Protein AF-A0A371WWH7-F1 (afdb_monomer)

Solvent-accessible surface area (backbone atoms only — not comparable to full-atom values): 4996 Å² total; per-residue (Å²): 143,74,68,69,61,55,52,41,77,70,61,67,45,58,54,49,52,52,49,51,51,52,50,50,50,52,51,52,52,52,32,56,74,69,71,45,53,72,70,56,56,54,50,52,51,49,54,49,49,53,51,48,53,66,50,42,57,57,54,47,52,52,53,49,48,55,51,49,60,50,43,68,55,52,50,58,54,49,51,54,54,48,60,60,62,71,76,113

Radius of gyration: 27.43 Å; Cα contacts (8 Å, |Δi|>4): 11; chains: 1; bounding box: 59×32×62 Å

Mean predicted aligned error: 15.96 Å

Foldseek 3Di:
DPPPVCCCVPDDPVVVVVVVVVVVVVVCVVCVVVVNHPVVVVVVVVVVVVVCVVVVVVVVVVVVVVVVVVCVPVVVVVVVVVVVVVVD

pLDDT: mean 75.37, std 14.51, range [45.75, 97.12]

Secondary structure (DSSP, 8-state):
--HHHHHIIIIISHHHHHHHHHHHHHHHHHHHHTT--HHHHHHHHHHHHHHHHHHHHHHHHHHHHHHHHHHHHHHHHHHHHHHHHTT-

Structure (mmCIF, N/CA/C/O backbone):
data_AF-A0A371WWH7-F1
#
_entry.id   AF-A0A371WWH7-F1
#
loop_
_atom_site.group_PDB
_atom_site.id
_atom_site.type_symbol
_atom_site.label_atom_id
_atom_site.label_alt_id
_atom_site.label_comp_id
_atom_site.label_asym_id
_atom_site.label_entity_id
_atom_site.label_seq_id
_atom_site.pdbx_PDB_ins_code
_atom_site.Cartn_x
_atom_site.Cartn_y
_atom_site.Cartn_z
_atom_site.occupancy
_atom_site.B_iso_or_equiv
_atom_site.auth_seq_id
_atom_site.auth_comp_id
_atom_site.auth_asym_id
_atom_site.auth_atom_id
_atom_site.pdbx_PDB_model_num
ATOM 1 N N . MET A 1 1 ? -14.466 11.615 37.743 1.00 45.75 1 MET A N 1
ATOM 2 C CA . MET A 1 1 ? -13.932 11.125 36.453 1.00 45.75 1 MET A CA 1
ATOM 3 C C . MET A 1 1 ? -12.415 10.999 36.586 1.00 45.75 1 MET A C 1
ATOM 5 O O . MET A 1 1 ? -11.716 11.969 36.352 1.00 45.75 1 MET A O 1
ATOM 9 N N . SER A 1 2 ? -11.907 9.856 37.060 1.00 49.12 2 SER A N 1
ATOM 10 C CA . SER A 1 2 ? -10.458 9.636 37.286 1.00 49.12 2 SER A CA 1
ATOM 11 C C . SER A 1 2 ? -10.071 8.145 37.369 1.00 49.12 2 SER A C 1
ATOM 13 O O . SER A 1 2 ? -8.983 7.802 37.820 1.00 49.12 2 SER A O 1
ATOM 15 N N . ASN A 1 3 ? -10.938 7.239 36.900 1.00 5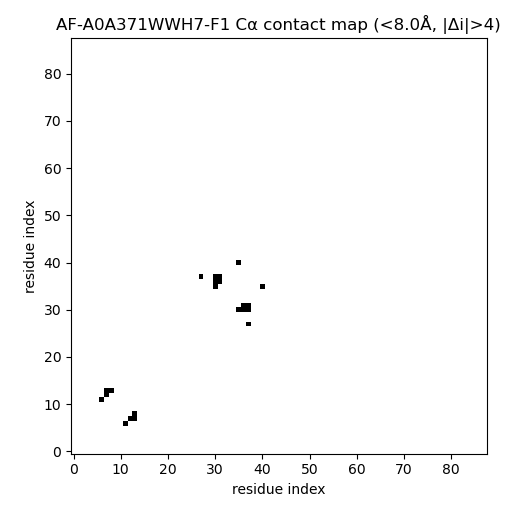7.69 3 ASN A N 1
ATOM 16 C CA . ASN A 1 3 ? -10.775 5.791 37.106 1.00 57.69 3 ASN A CA 1
ATOM 17 C C . ASN A 1 3 ? -10.030 5.072 35.961 1.00 57.69 3 ASN A C 1
ATOM 19 O O . ASN A 1 3 ? -9.599 3.937 36.133 1.00 57.69 3 ASN A O 1
ATOM 23 N N . ALA A 1 4 ? -9.834 5.715 34.803 1.00 61.62 4 ALA A N 1
ATOM 24 C CA . ALA A 1 4 ? -9.118 5.107 33.673 1.00 61.62 4 ALA A CA 1
ATOM 25 C C . ALA A 1 4 ? -7.596 5.034 33.901 1.00 61.62 4 ALA A C 1
ATOM 27 O O . ALA A 1 4 ? -6.959 4.069 33.491 1.00 61.62 4 ALA A O 1
ATOM 28 N N . ILE A 1 5 ? -7.021 6.018 34.604 1.00 56.75 5 ILE A N 1
ATOM 29 C CA . ILE A 1 5 ? -5.569 6.115 34.830 1.00 56.75 5 ILE A CA 1
ATOM 30 C C . ILE A 1 5 ? -5.096 5.090 35.877 1.00 56.75 5 ILE A C 1
ATOM 32 O O . ILE A 1 5 ? -4.038 4.493 35.704 1.00 56.75 5 ILE A O 1
ATOM 36 N N . GLN A 1 6 ? -5.892 4.784 36.910 1.00 56.41 6 GLN A N 1
ATOM 37 C CA . GLN A 1 6 ? -5.512 3.776 37.917 1.00 56.41 6 GLN A CA 1
ATOM 38 C C . GLN A 1 6 ? -5.546 2.334 37.373 1.00 56.41 6 GLN A C 1
ATOM 40 O O . GLN A 1 6 ? -4.659 1.543 37.685 1.00 56.41 6 GLN A O 1
ATOM 45 N N . ASN A 1 7 ? -6.471 2.015 36.459 1.00 59.03 7 ASN A N 1
ATOM 46 C CA . ASN A 1 7 ? -6.469 0.730 35.737 1.00 59.03 7 ASN A CA 1
ATOM 47 C C . ASN A 1 7 ? -5.295 0.611 34.741 1.00 59.03 7 ASN A C 1
ATOM 49 O O . ASN A 1 7 ? -4.864 -0.493 34.392 1.00 59.03 7 ASN A O 1
ATOM 53 N N . PHE A 1 8 ? -4.750 1.751 34.309 1.00 54.91 8 PHE A N 1
ATOM 54 C CA . PHE A 1 8 ? -3.570 1.839 33.451 1.00 54.91 8 PHE A CA 1
ATOM 55 C C . PHE A 1 8 ? -2.259 1.655 34.224 1.00 54.91 8 PHE A C 1
ATOM 57 O O . PHE A 1 8 ? -1.348 0.993 33.729 1.00 54.91 8 PHE A O 1
ATOM 64 N N . LEU A 1 9 ? -2.184 2.195 35.444 1.00 59.00 9 LEU A N 1
ATOM 65 C CA . LEU A 1 9 ? -1.011 2.097 36.318 1.00 59.00 9 LEU A CA 1
ATOM 66 C C . LEU A 1 9 ? -0.935 0.769 37.094 1.00 59.00 9 LEU A C 1
ATOM 68 O O . LEU A 1 9 ? 0.142 0.420 37.564 1.00 59.00 9 LEU A O 1
ATOM 72 N N . GLY A 1 10 ? -2.044 0.027 37.218 1.00 55.66 10 GLY A N 1
ATOM 73 C CA . GLY A 1 10 ? -2.131 -1.124 38.128 1.00 55.66 10 GLY A CA 1
ATOM 74 C C . GLY A 1 10 ? -2.329 -2.514 37.516 1.00 55.66 10 GLY A C 1
ATOM 75 O O . GLY A 1 10 ? -2.207 -3.491 38.248 1.00 55.66 10 GLY A O 1
ATOM 76 N N . GLY A 1 11 ? -2.620 -2.673 36.218 1.00 62.12 11 GLY A N 1
ATOM 77 C CA . GLY A 1 11 ? -2.816 -4.043 35.715 1.00 62.12 11 GLY A CA 1
ATOM 78 C C . GLY A 1 11 ? -2.932 -4.267 34.215 1.00 62.12 11 GLY A C 1
ATOM 79 O O . GLY A 1 11 ? -2.517 -5.327 33.753 1.00 62.12 11 GLY A O 1
ATOM 80 N N . SER A 1 12 ? -3.436 -3.311 33.428 1.00 66.44 12 SER A N 1
ATOM 81 C CA . SER A 1 12 ? -3.828 -3.637 32.045 1.00 66.44 12 SER A CA 1
ATOM 82 C C . SER A 1 12 ? -2.897 -3.138 30.937 1.00 66.44 12 SER A C 1
ATOM 84 O O . SER A 1 12 ? -2.964 -3.694 29.846 1.00 66.44 12 SER A O 1
ATOM 86 N N . LEU A 1 13 ? -2.028 -2.145 31.163 1.00 65.00 13 LEU A N 1
ATOM 87 C CA . LEU A 1 13 ? -1.109 -1.668 30.113 1.00 65.00 13 LEU A CA 1
ATOM 88 C C . LEU A 1 13 ? 0.358 -1.947 30.421 1.00 65.00 13 LEU A C 1
ATOM 90 O O . LEU A 1 13 ? 1.082 -2.449 29.566 1.00 65.00 13 LEU A O 1
ATOM 94 N N . LEU A 1 14 ? 0.776 -1.701 31.664 1.00 76.88 14 LEU A N 1
ATOM 95 C CA . LEU A 1 14 ? 2.142 -1.984 32.100 1.00 76.88 14 LEU A CA 1
ATOM 96 C C . LEU A 1 14 ? 2.463 -3.485 32.006 1.00 76.88 14 LEU A C 1
ATOM 98 O O . LEU A 1 14 ? 3.530 -3.863 31.532 1.00 76.88 14 LEU A O 1
ATOM 102 N N . SER A 1 15 ? 1.502 -4.348 32.362 1.00 76.44 15 SER A N 1
ATOM 103 C CA . SER A 1 15 ? 1.637 -5.804 32.212 1.00 76.44 15 SER A CA 1
ATOM 104 C C . SER A 1 15 ? 1.771 -6.228 30.744 1.00 76.44 15 SER A C 1
ATOM 106 O O . SER A 1 15 ? 2.557 -7.118 30.429 1.00 76.44 15 SER A O 1
ATOM 108 N N . VAL A 1 16 ? 1.060 -5.560 29.828 1.00 82.06 16 VAL A N 1
ATOM 109 C CA . VAL A 1 16 ? 1.154 -5.819 28.383 1.00 82.06 16 VAL A CA 1
ATOM 110 C C . VAL A 1 16 ? 2.501 -5.356 27.839 1.00 82.06 16 VAL A C 1
ATOM 112 O O . VAL A 1 16 ? 3.128 -6.103 27.098 1.00 82.06 16 VAL A O 1
ATOM 115 N N . LEU A 1 17 ? 2.989 -4.183 28.252 1.00 83.75 17 LEU A N 1
ATOM 116 C CA . LEU A 1 17 ? 4.300 -3.672 27.848 1.00 83.75 17 LEU A CA 1
ATOM 117 C C . LEU A 1 17 ? 5.432 -4.601 28.304 1.00 83.75 17 LEU A C 1
ATOM 119 O O . LEU A 1 17 ? 6.299 -4.952 27.510 1.00 83.75 17 LEU A O 1
ATOM 123 N N . ILE A 1 18 ? 5.388 -5.053 29.561 1.00 87.12 18 ILE A N 1
ATOM 124 C CA . ILE A 1 18 ? 6.366 -5.996 30.117 1.00 87.12 18 ILE A CA 1
ATOM 125 C C . ILE A 1 18 ? 6.283 -7.340 29.388 1.00 87.12 18 ILE A C 1
ATOM 127 O O . ILE A 1 18 ? 7.312 -7.888 29.005 1.00 87.12 18 ILE A O 1
ATOM 131 N N . ARG A 1 19 ? 5.076 -7.862 29.131 1.00 84.62 19 ARG A N 1
ATOM 132 C CA . ARG A 1 19 ? 4.892 -9.100 28.355 1.00 84.62 19 ARG A CA 1
ATOM 133 C C . ARG A 1 19 ? 5.405 -8.968 26.925 1.00 84.62 19 ARG A C 1
ATOM 135 O O . ARG A 1 19 ? 6.070 -9.883 26.463 1.00 84.62 19 ARG A O 1
ATOM 142 N N . LEU A 1 20 ? 5.140 -7.856 26.240 1.00 89.62 20 LEU A N 1
ATOM 143 C CA . LEU A 1 20 ? 5.656 -7.583 24.894 1.00 89.62 20 LEU A CA 1
ATOM 144 C C . LEU A 1 20 ? 7.182 -7.488 24.887 1.00 89.62 20 LEU A C 1
ATOM 146 O O . LEU A 1 20 ? 7.817 -8.033 23.991 1.00 89.62 20 LEU A O 1
ATOM 150 N N . LEU A 1 21 ? 7.774 -6.843 25.893 1.00 90.88 21 LEU A N 1
ATOM 151 C CA . LEU A 1 21 ? 9.223 -6.727 26.035 1.00 90.88 21 LEU A CA 1
ATOM 152 C C . LEU A 1 21 ? 9.861 -8.102 26.277 1.00 90.88 21 LEU A C 1
ATOM 154 O O . LEU A 1 21 ? 10.816 -8.460 25.594 1.00 90.88 21 LEU A O 1
ATOM 158 N N . LEU A 1 22 ? 9.284 -8.916 27.166 1.00 90.62 22 LEU A N 1
ATOM 159 C CA . LEU A 1 22 ? 9.716 -10.297 27.403 1.00 90.62 22 LEU A CA 1
ATOM 160 C C . LEU A 1 22 ? 9.536 -11.189 26.164 1.00 90.62 22 LEU A C 1
ATOM 162 O O . L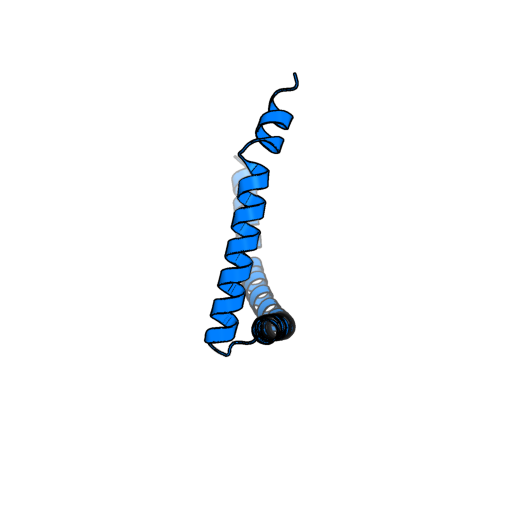EU A 1 22 ? 10.440 -11.946 25.825 1.00 90.62 22 LEU A O 1
ATOM 166 N N . LEU A 1 23 ? 8.401 -11.086 25.464 1.00 89.25 23 LEU A N 1
ATOM 167 C CA . LEU A 1 23 ? 8.138 -11.817 24.220 1.00 89.25 23 LEU A CA 1
ATOM 168 C C . LEU A 1 23 ? 9.096 -11.396 23.101 1.00 89.25 23 LEU A C 1
ATOM 170 O O . LEU A 1 23 ? 9.553 -12.254 22.358 1.00 89.25 23 LEU A O 1
ATOM 174 N N . SER A 1 24 ? 9.440 -10.110 23.002 1.00 81.62 24 SER A N 1
ATOM 175 C CA . SER A 1 24 ? 10.435 -9.591 22.055 1.00 81.62 24 SER A CA 1
ATOM 176 C C . SER A 1 24 ? 11.842 -10.108 22.371 1.00 81.62 24 SER A C 1
ATOM 178 O O . SER A 1 24 ? 12.558 -10.529 21.466 1.00 81.62 24 SER A O 1
ATOM 180 N N . LEU A 1 25 ? 12.217 -10.171 23.655 1.00 87.62 25 LEU A N 1
ATOM 181 C CA . LEU A 1 25 ? 13.481 -10.772 24.095 1.00 87.62 25 LEU A CA 1
ATOM 182 C C . LEU A 1 25 ? 13.541 -12.272 23.779 1.00 87.62 25 LEU A C 1
ATOM 184 O O . LEU A 1 25 ? 14.546 -12.745 23.253 1.00 87.62 25 LEU A O 1
ATOM 188 N N . LEU A 1 26 ? 12.462 -13.014 24.050 1.00 89.00 26 LEU A N 1
ATOM 189 C CA . LEU A 1 26 ? 12.359 -14.437 23.716 1.00 89.00 26 LEU A CA 1
ATOM 190 C C . LEU A 1 26 ? 12.398 -14.661 22.202 1.00 89.00 26 LEU A C 1
ATOM 192 O O . LEU A 1 26 ? 13.148 -15.511 21.733 1.00 89.00 26 LEU A O 1
ATOM 196 N N . ALA A 1 27 ? 11.646 -13.877 21.430 1.00 82.56 27 ALA A N 1
ATOM 197 C CA . ALA A 1 27 ? 11.670 -13.933 19.974 1.00 82.56 27 ALA A CA 1
ATOM 198 C C . ALA A 1 27 ? 13.072 -13.614 19.426 1.00 82.56 27 ALA A C 1
ATOM 200 O O . ALA A 1 27 ? 13.566 -14.337 18.567 1.00 82.56 27 ALA A O 1
ATOM 201 N N . GLY A 1 28 ? 13.753 -12.599 19.968 1.00 73.12 28 GLY A N 1
ATOM 202 C CA . GLY A 1 28 ? 15.138 -12.263 19.624 1.00 73.12 28 GLY A CA 1
ATOM 203 C C . GLY A 1 28 ? 16.129 -13.386 19.948 1.00 73.12 28 GLY A C 1
ATOM 204 O O . GLY A 1 28 ? 17.006 -13.695 19.139 1.00 73.12 28 GLY A O 1
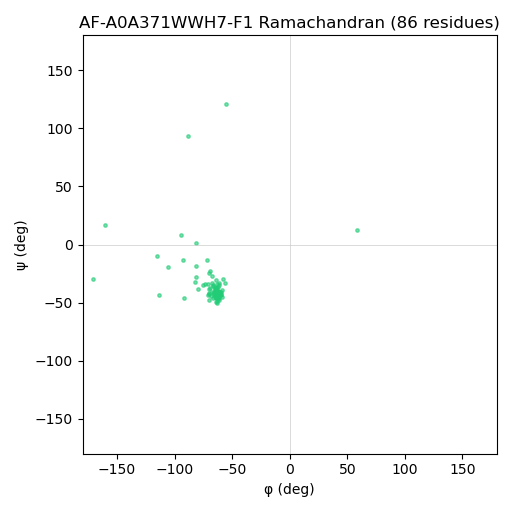ATOM 205 N N . ALA A 1 29 ? 15.960 -14.053 21.091 1.00 81.00 29 ALA A N 1
ATOM 206 C CA . ALA A 1 29 ? 16.769 -15.210 21.470 1.00 81.00 29 ALA A CA 1
ATOM 207 C C . ALA A 1 29 ? 16.535 -16.409 20.534 1.00 81.00 29 ALA A C 1
ATOM 209 O O . ALA A 1 29 ? 17.498 -17.039 20.101 1.00 81.00 29 ALA A O 1
ATOM 210 N N . ILE A 1 30 ? 15.279 -16.677 20.156 1.00 79.81 30 ILE A N 1
ATOM 211 C CA . ILE A 1 30 ? 14.915 -17.733 19.196 1.00 79.81 30 ILE A CA 1
ATOM 212 C C . ILE A 1 30 ? 15.503 -17.435 17.810 1.00 79.81 30 ILE A C 1
ATOM 214 O O . ILE A 1 30 ? 16.054 -18.332 17.180 1.00 79.81 30 ILE A O 1
ATOM 218 N N . LEU A 1 31 ? 15.452 -16.181 17.347 1.00 67.62 31 LEU A N 1
ATOM 219 C CA . LEU A 1 31 ? 16.069 -15.769 16.079 1.00 67.62 31 LEU A CA 1
ATOM 220 C C . LEU A 1 31 ? 17.583 -16.013 16.072 1.00 67.62 31 LEU A C 1
ATOM 222 O O . LEU A 1 31 ? 18.118 -16.529 15.094 1.00 67.62 31 LEU A O 1
ATOM 226 N N . THR A 1 32 ? 18.250 -15.719 17.190 1.00 65.62 32 THR A N 1
ATOM 227 C CA . THR A 1 32 ? 19.684 -15.994 17.373 1.00 65.62 32 THR A CA 1
ATOM 228 C C . THR A 1 32 ? 19.977 -17.499 17.374 1.00 65.62 32 THR A C 1
ATOM 230 O O . THR A 1 32 ? 20.959 -17.932 16.784 1.00 65.62 32 THR A O 1
ATOM 233 N N . TRP A 1 33 ? 19.108 -18.315 17.981 1.00 70.62 33 TRP A N 1
ATOM 234 C CA . TRP A 1 33 ? 19.204 -19.782 17.954 1.00 70.62 33 TRP A CA 1
ATOM 235 C C . TRP A 1 33 ? 19.038 -20.383 16.553 1.00 70.62 33 TRP A C 1
ATOM 237 O O . TRP A 1 33 ? 19.625 -21.422 16.266 1.00 70.62 33 TRP A O 1
ATOM 247 N N . LEU A 1 34 ? 18.260 -19.738 15.682 1.00 66.50 34 LEU A N 1
ATOM 248 C CA . LEU A 1 34 ? 18.093 -20.134 14.281 1.00 66.50 34 LEU A CA 1
ATOM 249 C C . LEU A 1 34 ? 19.242 -19.647 13.372 1.00 66.50 34 LEU A C 1
ATOM 251 O O . LEU A 1 34 ? 19.179 -19.875 12.167 1.00 66.50 34 LEU A O 1
ATOM 255 N N . ASP A 1 35 ? 20.257 -18.963 13.920 1.00 61.16 35 ASP A N 1
ATOM 256 C CA . ASP A 1 35 ? 21.320 -18.248 13.183 1.00 61.16 35 ASP A CA 1
ATOM 257 C C . ASP A 1 35 ? 20.779 -17.157 12.226 1.00 61.16 35 ASP A C 1
ATOM 259 O O . ASP A 1 35 ? 21.485 -16.581 11.396 1.00 61.16 35 ASP A O 1
ATOM 263 N N . ILE A 1 36 ? 19.494 -16.808 12.362 1.00 56.75 36 ILE A N 1
ATOM 264 C CA . ILE A 1 36 ? 18.838 -15.769 11.574 1.00 56.75 36 ILE A CA 1
ATOM 265 C C . ILE A 1 36 ? 19.042 -14.443 12.303 1.00 56.75 36 ILE A C 1
ATOM 267 O O . ILE A 1 36 ? 18.268 -14.045 13.173 1.00 56.75 36 ILE A O 1
ATOM 271 N N . SER A 1 37 ? 20.104 -13.732 11.925 1.00 61.78 37 SER A N 1
ATOM 272 C CA . SER A 1 37 ? 20.382 -12.389 12.436 1.00 61.78 37 SER A CA 1
ATOM 273 C C . SER A 1 37 ? 19.180 -11.453 12.192 1.00 61.78 37 SER A C 1
ATOM 275 O O . SER A 1 37 ? 18.822 -11.221 11.032 1.00 61.78 37 SER A O 1
ATOM 277 N N . PRO A 1 38 ? 18.575 -10.849 13.237 1.00 53.81 38 PRO A N 1
ATOM 278 C CA . PRO A 1 38 ? 17.383 -9.998 13.112 1.00 53.81 38 PRO A CA 1
ATOM 279 C C . PRO A 1 38 ? 17.594 -8.794 12.178 1.00 53.81 38 PRO A C 1
ATOM 281 O O . PRO A 1 38 ? 16.668 -8.375 11.484 1.00 53.81 38 PRO A O 1
ATOM 284 N N . GLY A 1 39 ? 18.828 -8.289 12.074 1.00 58.97 39 GLY A N 1
ATOM 285 C CA . GLY A 1 39 ? 19.181 -7.232 11.122 1.00 58.97 39 GLY A CA 1
ATOM 286 C C . GLY A 1 39 ? 19.119 -7.660 9.649 1.00 58.97 39 GLY A C 1
ATOM 287 O O . GLY A 1 39 ? 18.853 -6.826 8.788 1.00 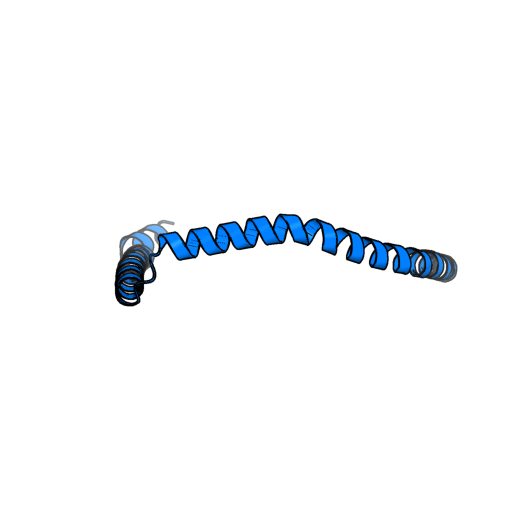58.97 39 GLY A O 1
ATOM 288 N N . GLN A 1 40 ? 19.308 -8.948 9.339 1.00 58.50 40 GLN A N 1
ATOM 289 C CA . GLN A 1 40 ? 19.281 -9.446 7.958 1.00 58.50 40 GLN A CA 1
ATOM 290 C C . GLN A 1 40 ? 17.858 -9.681 7.434 1.00 58.50 40 GLN A C 1
ATOM 292 O O . GLN A 1 40 ? 17.621 -9.582 6.234 1.00 58.50 40 GLN A O 1
ATOM 297 N N . LEU A 1 41 ? 16.894 -9.979 8.312 1.00 62.09 41 LEU A N 1
ATOM 298 C CA . LEU A 1 41 ? 15.481 -10.071 7.928 1.00 62.09 41 LEU A CA 1
ATOM 299 C C . LEU A 1 41 ? 14.926 -8.695 7.548 1.00 62.09 41 LEU A C 1
ATOM 301 O O . LEU A 1 41 ? 14.270 -8.562 6.518 1.00 62.09 41 LEU A O 1
ATOM 305 N N . LEU A 1 42 ? 15.242 -7.670 8.345 1.00 61.84 42 LEU A N 1
ATOM 306 C CA . LEU A 1 42 ? 14.825 -6.293 8.080 1.00 61.84 42 LEU A CA 1
ATOM 307 C C . LEU A 1 42 ? 15.444 -5.755 6.787 1.00 61.84 42 LEU A C 1
ATOM 309 O O . LEU A 1 42 ? 14.719 -5.219 5.952 1.00 61.84 42 LEU A O 1
ATOM 313 N N . SER A 1 43 ? 16.743 -5.978 6.567 1.00 60.88 43 SER A N 1
ATOM 314 C CA . SER A 1 43 ? 17.391 -5.547 5.327 1.00 60.88 43 SER A CA 1
ATOM 315 C C . SER A 1 43 ? 16.872 -6.310 4.104 1.00 60.88 43 SER A C 1
ATOM 317 O O . SER A 1 43 ? 16.688 -5.701 3.054 1.00 60.88 43 SER A O 1
ATOM 319 N N . LYS A 1 44 ? 16.547 -7.608 4.207 1.00 60.41 44 LYS A N 1
ATOM 320 C CA . LYS A 1 44 ? 15.908 -8.355 3.106 1.00 60.41 44 LYS A CA 1
ATOM 321 C C . LYS A 1 44 ? 14.515 -7.823 2.764 1.00 60.41 44 LYS A C 1
ATOM 323 O O . LYS A 1 44 ? 14.192 -7.722 1.583 1.00 60.41 44 LYS A O 1
ATOM 328 N N . VAL A 1 45 ? 13.716 -7.445 3.764 1.00 67.94 45 VAL A N 1
ATOM 329 C CA . VAL A 1 45 ? 12.398 -6.821 3.553 1.00 67.94 45 VAL A CA 1
ATOM 330 C C . VAL A 1 45 ? 12.540 -5.435 2.927 1.00 67.94 45 VAL A C 1
ATOM 332 O O . VAL A 1 45 ? 11.802 -5.117 2.001 1.00 67.94 45 VAL A O 1
ATOM 335 N N . GLU A 1 46 ? 13.510 -4.633 3.362 1.00 67.75 46 GLU A N 1
ATOM 336 C CA . GLU A 1 46 ? 13.779 -3.312 2.786 1.00 67.75 46 GLU A CA 1
ATOM 337 C C . GLU A 1 46 ? 14.218 -3.407 1.317 1.00 67.75 46 GLU A C 1
ATOM 339 O O . GLU A 1 46 ? 13.652 -2.734 0.458 1.00 67.75 46 GLU A O 1
ATOM 344 N N . HIS A 1 47 ? 15.139 -4.316 0.985 1.00 64.12 47 HIS A N 1
ATOM 345 C CA . HIS A 1 47 ? 15.550 -4.546 -0.404 1.00 64.12 47 HIS A CA 1
ATOM 346 C C . HIS A 1 47 ? 14.412 -5.141 -1.255 1.00 64.12 47 HIS A C 1
ATOM 348 O O . HIS A 1 47 ? 14.271 -4.784 -2.429 1.00 64.12 47 HIS A O 1
ATOM 354 N N . MET A 1 48 ? 13.553 -5.996 -0.685 1.00 63.69 48 MET A N 1
ATOM 355 C CA . MET A 1 48 ? 12.319 -6.440 -1.347 1.00 63.69 48 MET A CA 1
ATOM 356 C C . MET A 1 48 ? 11.362 -5.273 -1.591 1.00 63.69 48 MET A C 1
ATOM 358 O O . MET A 1 48 ? 10.840 -5.154 -2.688 1.00 63.69 48 MET A O 1
ATOM 362 N N . LEU A 1 49 ? 11.157 -4.376 -0.629 1.00 70.06 49 LEU A N 1
ATOM 363 C CA . LEU A 1 49 ? 10.278 -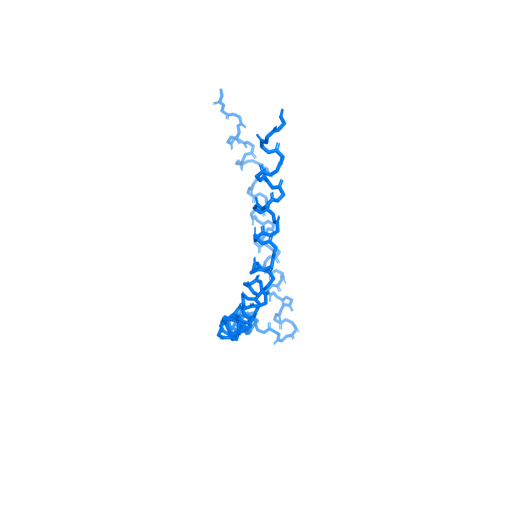3.219 -0.795 1.00 70.06 49 LEU A CA 1
ATOM 364 C C . LEU A 1 49 ? 10.817 -2.236 -1.838 1.00 70.06 49 LEU A C 1
ATOM 366 O O . LEU A 1 49 ? 10.054 -1.798 -2.692 1.00 70.06 49 LEU A O 1
ATOM 370 N N . VAL A 1 50 ? 12.119 -1.940 -1.834 1.00 67.81 50 VAL A N 1
ATOM 371 C CA . VAL A 1 50 ? 12.755 -1.051 -2.823 1.00 67.81 50 VAL A CA 1
ATOM 372 C C . VAL A 1 50 ? 12.696 -1.653 -4.231 1.00 67.81 50 VAL A C 1
ATOM 374 O O . VAL A 1 50 ? 12.349 -0.958 -5.188 1.00 67.81 50 VAL A O 1
ATOM 377 N N . SER A 1 51 ? 12.969 -2.953 -4.372 1.00 63.25 51 SER A N 1
ATOM 378 C CA . SER A 1 51 ? 12.875 -3.643 -5.666 1.00 63.25 51 SER A CA 1
ATOM 379 C C . SER A 1 51 ? 11.425 -3.788 -6.156 1.00 63.25 51 SER A C 1
ATOM 381 O O . SER A 1 51 ? 11.162 -3.584 -7.342 1.00 63.25 51 SER A O 1
ATOM 383 N N . LEU A 1 52 ? 10.465 -4.040 -5.258 1.00 67.81 52 LEU A N 1
ATOM 384 C CA . LEU A 1 52 ? 9.031 -4.048 -5.563 1.00 67.81 52 LEU A CA 1
ATOM 385 C C . LEU A 1 52 ? 8.503 -2.656 -5.916 1.00 67.81 52 LEU A C 1
ATOM 387 O O . LEU A 1 52 ? 7.623 -2.554 -6.761 1.00 67.81 52 LEU A O 1
ATOM 391 N N . TRP A 1 53 ? 9.038 -1.584 -5.333 1.00 64.62 53 TRP A N 1
ATOM 392 C CA . TRP A 1 53 ? 8.659 -0.218 -5.699 1.00 64.62 53 TRP A CA 1
ATOM 393 C C . TRP A 1 53 ? 9.192 0.144 -7.092 1.00 64.62 53 TRP A C 1
ATOM 395 O O . TRP A 1 53 ? 8.449 0.662 -7.924 1.00 64.62 53 TRP A O 1
ATOM 405 N N . GLY A 1 54 ? 10.449 -0.207 -7.388 1.00 65.12 54 GLY A N 1
ATOM 406 C CA . GLY A 1 54 ? 11.067 0.018 -8.699 1.00 65.12 54 GLY A CA 1
ATOM 407 C C . GLY A 1 54 ? 10.407 -0.769 -9.839 1.00 65.12 54 GLY A C 1
ATOM 408 O O . GLY A 1 54 ? 10.174 -0.218 -10.912 1.00 65.12 54 GLY A O 1
ATOM 409 N N . MET A 1 55 ? 10.047 -2.037 -9.608 1.00 64.94 55 MET A N 1
ATOM 410 C CA . MET A 1 55 ? 9.346 -2.872 -10.599 1.00 64.94 55 MET A CA 1
ATOM 411 C C . MET A 1 55 ? 7.829 -2.630 -10.619 1.00 64.94 55 MET A C 1
ATOM 413 O O . MET A 1 55 ? 7.194 -2.694 -11.674 1.00 64.94 55 MET A O 1
ATOM 417 N N . GLY A 1 56 ? 7.242 -2.305 -9.468 1.00 65.06 56 GLY A N 1
ATOM 418 C CA . GLY A 1 56 ? 5.809 -2.090 -9.292 1.00 65.06 56 GLY A CA 1
ATOM 419 C C . GLY A 1 56 ? 5.288 -0.897 -10.080 1.00 65.06 56 GLY A C 1
ATOM 420 O O . GLY A 1 56 ? 4.221 -0.997 -10.673 1.00 65.06 56 GLY A O 1
ATOM 421 N N . PHE A 1 57 ? 6.056 0.192 -10.194 1.00 72.25 57 PHE A N 1
ATOM 422 C CA . PHE A 1 57 ? 5.682 1.329 -11.047 1.00 72.25 57 PHE A CA 1
ATOM 423 C C . PHE A 1 57 ? 5.562 0.954 -12.536 1.00 72.25 57 PHE A C 1
ATOM 425 O O . PHE A 1 57 ? 4.705 1.498 -13.236 1.00 72.25 57 PHE A O 1
ATOM 432 N N . GLY A 1 58 ? 6.370 0.003 -13.018 1.00 69.19 58 GLY A N 1
ATOM 433 C CA . GLY A 1 58 ? 6.284 -0.517 -14.387 1.00 69.19 58 GLY A CA 1
ATOM 434 C C . GLY A 1 58 ? 5.029 -1.363 -14.611 1.00 69.19 58 GLY A C 1
ATOM 435 O O . GLY A 1 58 ? 4.276 -1.117 -15.551 1.00 69.19 58 GLY A O 1
ATOM 436 N N . ALA A 1 59 ? 4.751 -2.300 -13.702 1.00 71.94 59 ALA A N 1
ATOM 437 C CA . ALA A 1 59 ? 3.539 -3.120 -13.753 1.00 71.94 59 ALA A CA 1
ATOM 438 C C . ALA A 1 59 ? 2.257 -2.284 -13.573 1.00 71.94 59 ALA A C 1
ATOM 440 O O . ALA A 1 59 ? 1.249 -2.524 -14.235 1.00 71.94 59 ALA A O 1
ATOM 441 N N . LEU A 1 60 ? 2.303 -1.256 -12.722 1.00 79.38 60 LEU A N 1
ATOM 442 C CA . LEU A 1 60 ? 1.182 -0.351 -12.492 1.00 79.38 60 LEU A CA 1
ATOM 443 C C . LEU A 1 60 ? 0.841 0.452 -13.752 1.00 79.38 60 LEU A C 1
ATOM 445 O O . LEU A 1 60 ? -0.335 0.635 -14.047 1.00 79.38 60 LEU A O 1
ATOM 449 N N . ARG A 1 61 ? 1.842 0.881 -14.536 1.00 80.00 61 ARG A N 1
ATOM 450 C CA . ARG A 1 61 ? 1.616 1.551 -15.828 1.00 80.00 61 ARG A CA 1
ATOM 451 C C . ARG A 1 61 ? 0.863 0.657 -16.813 1.00 80.00 61 ARG A C 1
ATOM 453 O O . ARG A 1 61 ? -0.037 1.150 -17.488 1.00 80.00 61 ARG A O 1
ATOM 460 N N . GLU A 1 62 ? 1.198 -0.626 -16.868 1.00 81.19 62 GLU A N 1
ATOM 461 C CA . GLU A 1 62 ? 0.515 -1.587 -17.736 1.00 81.19 62 GLU A CA 1
ATOM 462 C C . GLU A 1 62 ? -0.938 -1.805 -17.287 1.00 81.19 62 GLU A C 1
ATOM 464 O O . GLU A 1 62 ? -1.866 -1.687 -18.084 1.00 81.19 62 GLU A O 1
ATOM 469 N N . ILE A 1 63 ? -1.166 -2.005 -15.984 1.00 86.44 63 ILE A N 1
ATOM 470 C CA . ILE A 1 6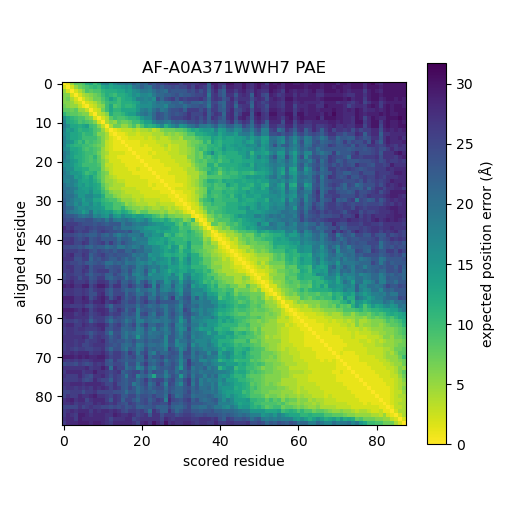3 ? -2.516 -2.133 -15.410 1.00 86.44 63 ILE A CA 1
ATOM 471 C C . ILE A 1 63 ? -3.353 -0.880 -15.696 1.00 86.44 63 ILE A C 1
ATOM 473 O O . ILE A 1 63 ? -4.504 -0.982 -16.120 1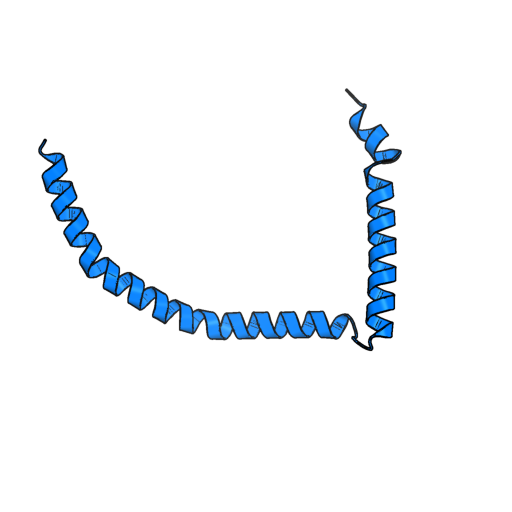.00 86.44 63 ILE A O 1
ATOM 477 N N . LEU A 1 64 ? -2.776 0.310 -15.511 1.00 89.00 64 LEU A N 1
ATOM 478 C CA . LEU A 1 64 ? -3.437 1.572 -15.833 1.00 89.00 64 LEU A CA 1
ATOM 479 C C . LEU A 1 64 ? -3.762 1.677 -17.328 1.00 89.00 64 LEU A C 1
ATOM 481 O O . LEU A 1 64 ? -4.830 2.181 -17.664 1.00 89.00 64 LEU A O 1
ATOM 485 N N . HIS A 1 65 ? -2.909 1.168 -18.223 1.00 92.00 65 HIS A N 1
ATOM 486 C CA . HIS A 1 65 ? -3.198 1.122 -19.658 1.00 92.00 65 HIS A CA 1
ATOM 487 C C . HIS A 1 65 ? -4.421 0.245 -19.966 1.00 92.00 65 HIS A C 1
ATOM 489 O O . HIS A 1 65 ? -5.325 0.695 -20.668 1.00 92.00 65 HIS A O 1
ATOM 495 N N . TYR A 1 66 ? -4.512 -0.954 -19.379 1.00 91.25 66 TYR A N 1
ATOM 496 C CA . TYR A 1 66 ? -5.692 -1.821 -19.515 1.00 91.25 66 TYR A CA 1
ATOM 497 C C . TYR A 1 66 ? -6.963 -1.184 -18.937 1.00 91.25 66 TYR A C 1
ATOM 499 O O . TYR A 1 66 ? -8.028 -1.263 -19.552 1.00 91.25 66 TYR A O 1
ATOM 507 N N . ILE A 1 67 ? -6.863 -0.511 -17.785 1.00 93.75 67 ILE A N 1
ATOM 508 C CA . ILE A 1 67 ? -7.991 0.215 -17.183 1.00 93.75 67 ILE A CA 1
ATOM 509 C C . ILE A 1 67 ? -8.457 1.340 -18.109 1.00 93.75 67 ILE A C 1
ATOM 511 O O . ILE A 1 67 ? -9.656 1.476 -18.342 1.00 93.75 67 ILE A O 1
ATOM 515 N N . VAL A 1 68 ? -7.532 2.127 -18.665 1.00 95.19 68 VAL A N 1
ATOM 516 C CA . VAL A 1 68 ? -7.856 3.208 -19.608 1.00 95.19 68 VAL A CA 1
ATOM 517 C C . VAL A 1 68 ? -8.472 2.646 -20.889 1.00 95.19 68 VAL A C 1
ATOM 519 O O . VAL A 1 68 ? -9.475 3.180 -21.357 1.00 95.19 68 VAL A O 1
ATOM 522 N N . ALA A 1 69 ? -7.946 1.540 -21.421 1.00 94.56 69 ALA A N 1
ATOM 523 C CA . ALA A 1 69 ? -8.508 0.868 -22.590 1.00 94.56 69 ALA A CA 1
ATOM 524 C C . ALA A 1 69 ? -9.956 0.405 -22.349 1.00 94.56 69 ALA A C 1
ATOM 526 O O . ALA A 1 69 ? -10.830 0.641 -23.183 1.00 94.56 69 ALA A O 1
ATOM 527 N N . GLY A 1 70 ? -10.245 -0.179 -21.182 1.00 92.12 70 GLY A N 1
ATOM 528 C CA . GLY A 1 70 ? -11.614 -0.520 -20.787 1.00 92.12 70 GLY A CA 1
ATOM 529 C C . GLY A 1 70 ? -12.495 0.719 -20.587 1.00 92.12 70 GLY A C 1
ATOM 530 O O . GLY A 1 70 ? -13.639 0.757 -21.046 1.00 92.12 70 GLY A O 1
ATOM 531 N N . ALA A 1 71 ? -11.954 1.766 -19.959 1.00 95.56 71 ALA A N 1
ATOM 532 C CA . ALA A 1 71 ? -12.663 3.017 -19.712 1.00 95.56 71 ALA A CA 1
ATOM 533 C C . ALA A 1 71 ? -13.089 3.713 -21.014 1.00 95.56 71 ALA A C 1
ATOM 535 O O . ALA A 1 71 ? -14.186 4.264 -21.061 1.00 95.56 71 ALA A O 1
ATOM 536 N N . ILE A 1 72 ? -12.289 3.626 -22.084 1.00 97.12 72 ILE A N 1
ATOM 537 C CA . ILE A 1 72 ? -12.635 4.171 -23.408 1.00 97.12 72 ILE A CA 1
ATOM 538 C C . ILE A 1 72 ? -13.966 3.612 -23.926 1.00 97.12 72 ILE A C 1
ATOM 540 O O . ILE A 1 72 ? -14.69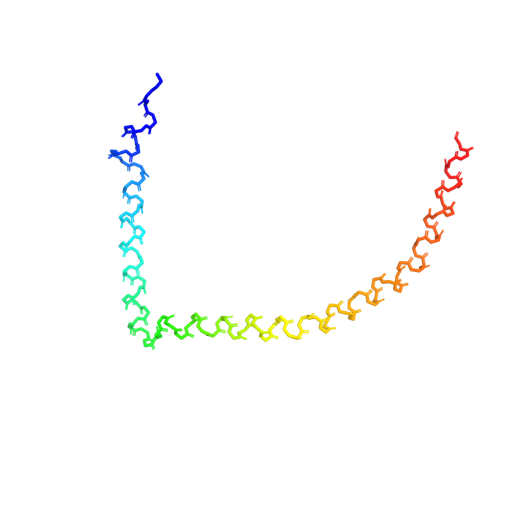8 4.333 -24.597 1.00 97.12 72 ILE A O 1
ATOM 544 N N . ILE A 1 73 ? -14.310 2.363 -23.606 1.00 95.00 73 ILE A N 1
ATOM 545 C CA . ILE A 1 73 ? -15.555 1.730 -24.064 1.00 95.00 73 ILE A CA 1
ATOM 546 C C . ILE A 1 73 ? -16.677 1.934 -23.043 1.00 95.00 73 ILE A C 1
ATOM 548 O O . ILE A 1 73 ? -17.798 2.299 -23.400 1.00 95.00 73 ILE A O 1
ATOM 552 N N . VAL A 1 74 ? -16.388 1.718 -21.759 1.00 95.75 74 VAL A N 1
ATOM 553 C CA . VAL A 1 74 ? -17.409 1.742 -20.702 1.00 95.75 74 VAL A CA 1
ATOM 554 C C . VAL A 1 74 ? -17.934 3.157 -20.454 1.00 95.75 74 VAL A C 1
ATOM 556 O O . VAL A 1 74 ? -19.135 3.327 -20.248 1.00 95.75 74 VAL A O 1
ATOM 559 N N . VAL A 1 75 ? -17.074 4.181 -20.506 1.00 96.62 75 VAL A N 1
ATOM 560 C CA . VAL A 1 75 ? -17.466 5.570 -20.210 1.00 96.62 75 VAL A CA 1
ATOM 561 C C . VAL A 1 75 ? -18.490 6.107 -21.222 1.00 96.62 75 VAL A C 1
ATOM 563 O O . VAL A 1 75 ? -19.531 6.596 -20.775 1.00 96.62 75 VAL A O 1
ATOM 566 N N . PRO A 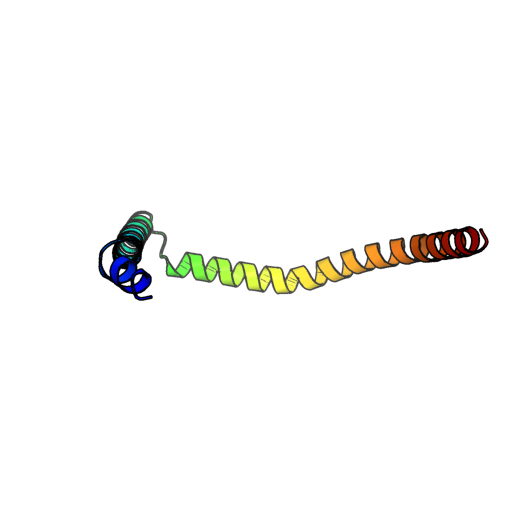1 76 ? -18.297 5.985 -22.552 1.00 94.88 76 PRO A N 1
ATOM 567 C CA . PRO A 1 76 ? -19.308 6.403 -23.524 1.00 94.88 76 PRO A CA 1
ATOM 568 C C . PRO A 1 76 ? -20.620 5.630 -23.400 1.00 94.88 76 PRO A C 1
ATOM 570 O O . PRO A 1 76 ? -21.691 6.235 -23.431 1.00 94.88 76 PRO A O 1
ATOM 573 N N . VAL A 1 77 ? -20.556 4.308 -23.213 1.00 96.19 77 VAL A N 1
ATOM 574 C CA . VAL A 1 77 ? -21.756 3.471 -23.058 1.00 96.19 77 VAL A CA 1
ATOM 575 C C . VAL A 1 77 ? -22.551 3.905 -21.827 1.00 96.19 77 VAL A C 1
ATOM 577 O O . VAL A 1 77 ? -23.756 4.140 -21.917 1.00 96.19 77 VAL A O 1
ATOM 580 N N . TRP A 1 78 ? -21.876 4.088 -20.690 1.00 96.38 78 TRP A N 1
ATOM 581 C CA . TRP A 1 78 ? -22.495 4.598 -19.471 1.00 96.38 78 TRP A CA 1
ATOM 582 C C . TRP A 1 78 ? -23.101 5.990 -19.673 1.00 96.38 78 TRP A C 1
ATOM 584 O O . TRP A 1 78 ? -24.219 6.235 -19.224 1.00 96.38 78 TRP A O 1
ATOM 594 N N . PHE A 1 79 ? -22.406 6.886 -20.378 1.00 95.38 79 PHE A N 1
ATOM 595 C CA . PHE A 1 79 ? -22.876 8.246 -20.638 1.00 95.38 79 PHE A CA 1
ATOM 596 C C . PHE A 1 79 ? -24.163 8.264 -21.474 1.00 95.38 79 PHE A C 1
ATOM 598 O O . PHE A 1 79 ? -25.112 8.969 -21.130 1.00 95.38 79 PHE A O 1
ATOM 605 N N . VAL A 1 80 ? -24.237 7.439 -22.522 1.00 95.44 80 VAL A N 1
ATOM 606 C CA . VAL A 1 80 ? -25.444 7.290 -23.349 1.00 95.44 80 VAL A CA 1
ATOM 607 C C . VAL A 1 80 ? -26.597 6.724 -22.524 1.00 95.44 80 VAL A C 1
ATOM 609 O O . VAL A 1 80 ? -27.675 7.316 -22.495 1.00 95.44 80 VAL A O 1
ATOM 612 N N . LEU A 1 81 ? -26.372 5.626 -21.795 1.00 94.44 81 LEU A N 1
ATOM 613 C CA . LEU A 1 81 ? -27.395 5.024 -20.931 1.00 94.44 81 LEU A CA 1
ATOM 614 C C . LEU A 1 81 ? -27.893 6.010 -19.868 1.00 94.44 81 LEU A C 1
ATOM 616 O O . LEU A 1 81 ? -29.091 6.086 -19.594 1.00 94.44 81 LEU A O 1
ATOM 620 N N . ARG A 1 82 ? -26.985 6.807 -19.295 1.00 91.12 82 ARG A N 1
ATOM 621 C CA . ARG A 1 82 ? -27.325 7.850 -18.329 1.00 91.12 82 ARG A CA 1
ATOM 622 C C . ARG A 1 82 ? -28.210 8.920 -18.960 1.00 91.12 82 ARG A C 1
ATOM 624 O O . ARG A 1 82 ? -29.229 9.268 -18.371 1.00 91.12 82 ARG A O 1
ATOM 631 N N . LEU A 1 83 ? -27.846 9.429 -20.136 1.00 92.25 83 LEU A N 1
ATOM 632 C CA . LEU A 1 83 ? -28.603 10.478 -20.820 1.00 92.25 83 LEU A CA 1
ATOM 633 C C . LEU A 1 83 ? -30.017 10.011 -21.204 1.00 92.25 83 LEU A C 1
ATOM 635 O O . LEU A 1 83 ? -30.962 10.796 -21.142 1.00 92.25 83 LEU A O 1
ATOM 639 N N . LEU A 1 84 ? -30.167 8.729 -21.543 1.00 92.31 84 LEU A N 1
ATOM 640 C CA . LEU A 1 84 ? -31.464 8.110 -21.816 1.00 92.31 84 LEU A CA 1
ATOM 641 C C . LEU A 1 84 ? -32.310 7.948 -20.543 1.00 92.31 84 LEU A C 1
ATOM 643 O O . LEU A 1 84 ? -33.499 8.258 -20.566 1.00 92.31 84 LEU A O 1
ATOM 647 N N . ASN A 1 85 ? -31.709 7.541 -19.420 1.00 85.19 85 ASN A N 1
ATOM 648 C CA . ASN A 1 85 ? -32.409 7.434 -18.134 1.00 85.19 85 ASN A CA 1
ATOM 649 C C . ASN A 1 85 ? -32.787 8.792 -17.520 1.00 85.19 85 ASN A C 1
ATOM 651 O O . ASN A 1 85 ? -33.724 8.854 -16.735 1.00 85.19 85 ASN A O 1
ATOM 655 N N . LEU A 1 86 ? -32.084 9.873 -17.868 1.00 78.38 86 LEU A N 1
ATOM 656 C CA . LEU A 1 86 ? -32.379 11.238 -17.408 1.00 78.38 86 LEU A CA 1
ATOM 657 C C . LEU A 1 86 ? -33.643 11.848 -18.038 1.00 78.38 86 LEU A C 1
ATOM 659 O O . LEU A 1 86 ? -34.101 12.886 -17.572 1.00 78.38 86 LEU A O 1
ATOM 663 N N . ARG A 1 87 ? -34.187 11.249 -19.107 1.00 64.81 87 ARG A N 1
ATOM 664 C CA . ARG A 1 87 ? -35.391 11.737 -19.808 1.00 64.81 87 ARG A CA 1
ATOM 665 C C . ARG A 1 87 ? -36.702 11.085 -19.345 1.00 64.81 87 ARG A C 1
ATOM 667 O O . ARG A 1 87 ? -37.727 11.311 -19.986 1.00 64.81 87 ARG A O 1
ATOM 674 N N . LYS A 1 88 ? -36.676 10.288 -18.277 1.00 52.94 88 LYS A N 1
ATOM 675 C CA . LYS A 1 88 ? -37.868 9.728 -17.627 1.00 52.94 88 LYS A CA 1
ATOM 676 C C . LYS A 1 88 ? -38.122 10.451 -16.313 1.00 52.94 88 LYS A C 1
ATOM 678 O O . LYS A 1 88 ? -39.309 10.709 -16.034 1.00 52.94 88 LYS A O 1
#

Sequence (88 aa):
MSNAIQNFLGGSLLSVLIRLLLLSLLAGAILTWLDISPGQLLSKVEHMLVSLWGMGFGALREILHYIVAGAIIVVPVWFVLRLLNLRK